Protein AF-A0A2E5U343-F1 (afdb_monomer_lite)

Foldseek 3Di:
DDDDDDDDPPPPVCPDQPKDKDFQKEAFPAWFQKKKKAKPQWFFPDKEDDLLNVLVWDWDDDRVRSIIMTHDDQPPLGIRGHGIIGNIMTTIGGDLVRIAIDPMFTDHNRRDRDADVPQWDTDGSYIYGRRD

Sequence (132 aa):
MKKVLSIILLVFSSFLYSESTVDILYDSDSVIGGFQFTLNGATFVSVQGGDAGTAGFMMQGNAASGLVLGFMNPGLGLSVPAGSGVLTTLTITGDASAASLSNVTISNQTGSATYAAGDITVSGLSITIDAV

Secondary structure (DSSP, 8-state):
------SSSSSSS-----EEEEEEEEEESS-BSEEEEEEESEEEEEEE-HHHHHTT-EEEEETTTTEEEEEPPTTS---BPSEEEEEEEEEEEE-GGG-EEEEEEEE-TTS-----TTTEEEETTEEEE---

Radius of gyration: 19.09 Å; chains: 1; bounding box: 33×22×82 Å

pLDDT: mean 86.38, std 14.16, range [49.19, 98.12]

Structure (mmCIF, N/CA/C/O backbone):
data_AF-A0A2E5U343-F1
#
_entry.id   AF-A0A2E5U343-F1
#
loop_
_atom_site.group_PDB
_atom_site.id
_atom_site.type_symbol
_atom_site.label_atom_id
_atom_site.label_alt_id
_atom_site.label_comp_id
_atom_site.label_asym_id
_atom_site.label_entity_id
_atom_site.label_seq_id
_atom_site.pdbx_PDB_ins_code
_atom_site.Cartn_x
_atom_site.Cartn_y
_atom_site.Cartn_z
_atom_site.occupancy
_atom_site.B_iso_or_equiv
_atom_site.auth_seq_id
_atom_site.auth_comp_id
_atom_site.auth_asym_id
_atom_site.auth_atom_id
_atom_site.pdbx_PDB_model_num
ATOM 1 N N . MET A 1 1 ? -4.399 0.411 62.540 1.00 54.53 1 MET A N 1
ATOM 2 C CA . MET A 1 1 ? -4.311 -0.149 61.173 1.00 54.53 1 MET A CA 1
ATOM 3 C C . MET A 1 1 ? -5.598 0.187 60.426 1.00 54.53 1 MET A C 1
ATOM 5 O O . MET A 1 1 ? -6.643 -0.326 60.795 1.00 54.53 1 MET A O 1
ATOM 9 N N . LYS A 1 2 ? -5.547 1.094 59.443 1.00 51.56 2 LYS A N 1
ATOM 10 C CA . LYS A 1 2 ? -6.642 1.388 58.503 1.00 51.56 2 LYS A CA 1
ATOM 11 C C . LYS A 1 2 ? -6.025 1.385 57.103 1.00 51.56 2 LYS A C 1
ATOM 13 O O . LYS A 1 2 ? -5.384 2.350 56.711 1.00 51.56 2 LYS A O 1
ATOM 18 N N . LYS A 1 3 ? -6.109 0.246 56.414 1.00 60.94 3 LYS A N 1
ATOM 19 C CA . LYS A 1 3 ? -5.767 0.127 54.992 1.00 60.94 3 LYS A CA 1
ATOM 20 C C . LYS A 1 3 ? -6.968 0.631 54.203 1.00 60.94 3 LYS A C 1
ATOM 22 O O . LYS A 1 3 ? -7.994 -0.028 54.278 1.00 60.94 3 LYS A O 1
ATOM 27 N N . VAL A 1 4 ? -6.836 1.705 53.429 1.00 52.34 4 VAL A N 1
ATOM 28 C CA . VAL A 1 4 ? -7.642 1.886 52.210 1.00 52.34 4 VAL A CA 1
ATOM 29 C C . VAL A 1 4 ? -6.776 2.575 51.152 1.00 52.34 4 VAL A C 1
ATOM 31 O O . VAL A 1 4 ? -6.625 3.789 51.128 1.00 52.34 4 VAL A O 1
ATOM 34 N N . LEU A 1 5 ? -6.120 1.735 50.350 1.00 52.56 5 LEU A N 1
ATOM 35 C CA . LEU A 1 5 ? -6.090 1.781 48.886 1.00 52.56 5 LEU A CA 1
ATOM 36 C C . LEU A 1 5 ? -6.177 3.175 48.224 1.00 52.56 5 LEU A C 1
ATOM 38 O O . LEU A 1 5 ? -7.209 3.542 47.676 1.00 52.56 5 LEU A O 1
ATOM 42 N N . SER A 1 6 ? -5.069 3.914 48.205 1.00 56.38 6 SER A N 1
ATOM 43 C CA . SER A 1 6 ? -4.935 5.168 47.447 1.00 56.38 6 SER A CA 1
ATOM 44 C C . SER A 1 6 ? -3.857 5.034 46.369 1.00 56.38 6 SER A C 1
ATOM 46 O O . SER A 1 6 ? -2.882 5.782 46.386 1.00 56.38 6 SER A O 1
ATOM 48 N N . ILE A 1 7 ? -3.964 4.030 45.479 1.00 60.28 7 ILE A N 1
ATOM 49 C CA . ILE A 1 7 ? -2.992 3.901 44.373 1.00 60.28 7 ILE A CA 1
ATOM 50 C C . ILE A 1 7 ? -3.446 3.198 43.076 1.00 60.28 7 ILE A C 1
ATOM 52 O O . ILE A 1 7 ? -2.622 3.015 42.193 1.00 60.28 7 ILE A O 1
ATOM 56 N N . ILE A 1 8 ? -4.719 2.825 42.886 1.00 58.19 8 ILE A N 1
ATOM 57 C CA . ILE A 1 8 ? -5.116 1.968 41.736 1.00 58.19 8 ILE A CA 1
ATOM 58 C C . ILE A 1 8 ? -6.164 2.572 40.780 1.00 58.19 8 ILE A C 1
ATOM 60 O O . ILE A 1 8 ? -6.608 1.921 39.842 1.00 58.19 8 ILE A O 1
ATOM 64 N N . LEU A 1 9 ? -6.492 3.860 40.921 1.00 52.94 9 LEU A N 1
ATOM 65 C CA . LEU A 1 9 ? -7.434 4.554 40.028 1.00 52.94 9 LEU A CA 1
ATOM 66 C C . LEU A 1 9 ? -6.757 5.609 39.131 1.00 52.94 9 LEU A C 1
ATOM 68 O O . LEU A 1 9 ? -7.295 6.690 38.931 1.00 52.94 9 LEU A O 1
ATOM 72 N N . LEU A 1 10 ? -5.564 5.310 38.606 1.00 49.22 10 LEU A N 1
ATOM 73 C CA . LEU A 1 10 ? -4.946 6.090 37.517 1.00 49.22 10 LEU A CA 1
ATOM 74 C C . LEU A 1 10 ? -4.542 5.233 36.301 1.00 49.22 10 LEU A C 1
ATOM 76 O O . LEU A 1 10 ? -3.986 5.751 35.343 1.00 49.22 10 LEU A O 1
ATOM 80 N N . VAL A 1 11 ? -4.853 3.933 36.320 1.00 55.50 11 VAL A N 1
ATOM 81 C CA . VAL A 1 11 ? -4.571 2.980 35.225 1.00 55.50 11 VAL A CA 1
ATOM 82 C C . VAL A 1 11 ? -5.840 2.479 34.524 1.00 55.50 11 VAL A C 1
ATOM 84 O O . VAL A 1 11 ? -5.798 1.521 33.765 1.00 55.50 11 VAL A O 1
ATOM 87 N N . PHE A 1 12 ? -6.983 3.134 34.753 1.00 53.28 12 PHE A N 1
ATOM 88 C CA . PHE A 1 12 ? -8.273 2.741 34.169 1.00 53.28 12 PHE A CA 1
ATOM 89 C C . PHE A 1 12 ? -8.665 3.516 32.895 1.00 53.28 12 PHE A C 1
ATOM 91 O O . PHE A 1 12 ? -9.761 3.296 32.389 1.00 53.28 12 PHE A O 1
ATOM 98 N N . SER A 1 13 ? -7.804 4.392 32.348 1.00 52.62 13 SER A N 1
ATOM 99 C CA . SER A 1 13 ? -8.060 5.029 31.038 1.00 52.62 13 SER A CA 1
ATOM 100 C C . SER A 1 13 ? -7.353 4.358 29.859 1.00 52.62 13 SER A C 1
ATOM 102 O O . SER A 1 13 ? -7.630 4.716 28.719 1.00 52.62 13 SER A O 1
ATOM 104 N N . SER A 1 14 ? -6.489 3.365 30.083 1.00 57.00 14 SER A N 1
ATOM 105 C CA . SER A 1 14 ? -6.035 2.472 29.014 1.00 57.00 14 SER A CA 1
ATOM 106 C C . SER A 1 14 ? -6.979 1.275 28.941 1.00 57.00 14 SER A C 1
ATOM 108 O O . SER A 1 14 ? -6.614 0.148 29.275 1.00 57.00 14 SER A O 1
ATOM 110 N N . PHE A 1 15 ? -8.231 1.536 28.568 1.00 52.03 15 PHE A N 1
ATOM 111 C CA . PHE A 1 15 ? -9.167 0.496 28.157 1.00 52.03 15 PHE A CA 1
ATOM 112 C C . PHE A 1 15 ? -8.623 -0.096 26.849 1.00 52.03 15 PHE A C 1
ATOM 114 O O . PHE A 1 15 ? -8.881 0.430 25.777 1.00 52.03 15 PHE A O 1
ATOM 121 N N . LEU A 1 16 ? -7.742 -1.089 26.989 1.00 49.19 16 LEU A N 1
ATOM 122 C CA . LEU A 1 16 ? -7.380 -2.140 26.036 1.00 49.19 16 LEU A CA 1
ATOM 123 C C . LEU A 1 16 ? -7.634 -1.744 24.570 1.00 49.19 16 LEU A C 1
ATOM 125 O O . LEU A 1 16 ? -8.621 -2.167 23.970 1.00 49.19 16 LEU A O 1
ATOM 129 N N . TYR A 1 17 ? -6.740 -0.944 23.985 1.00 59.97 17 TYR A N 1
ATOM 130 C CA . TYR A 1 17 ? -6.670 -0.850 22.531 1.00 59.97 17 TYR A CA 1
ATOM 131 C C . TYR A 1 17 ? -6.226 -2.227 22.031 1.00 59.97 17 TYR A C 1
ATOM 133 O O . TYR A 1 17 ? -5.071 -2.610 22.195 1.00 59.97 17 TYR A O 1
ATOM 141 N N . SER A 1 18 ? -7.170 -3.018 21.521 1.00 79.25 18 SER A N 1
ATOM 142 C CA . SER A 1 18 ? -6.849 -4.292 20.886 1.00 79.25 18 SER A CA 1
ATOM 143 C C . SER A 1 18 ? -6.199 -3.975 19.548 1.00 79.25 18 SER A C 1
ATOM 145 O O . SER A 1 18 ? -6.887 -3.700 18.566 1.00 79.25 18 SER A O 1
ATOM 147 N N . GLU A 1 19 ? -4.872 -3.948 19.534 1.00 90.06 19 GLU A N 1
ATOM 148 C CA . GLU A 1 19 ? -4.109 -3.867 18.298 1.00 90.06 19 GLU A CA 1
ATOM 149 C C . GLU A 1 19 ? -4.147 -5.219 17.582 1.00 90.06 19 GLU A C 1
ATOM 151 O O . GLU A 1 19 ? -4.099 -6.284 18.202 1.00 90.06 19 GLU A O 1
ATOM 156 N N . SER A 1 20 ? -4.254 -5.176 16.262 1.00 91.94 20 SER A N 1
ATOM 157 C CA . SER A 1 20 ? -4.166 -6.345 15.390 1.00 91.94 20 SER A CA 1
ATOM 158 C C . SER A 1 20 ? -3.330 -5.996 14.169 1.00 91.94 20 SER A C 1
ATOM 160 O O . SER A 1 20 ? -3.137 -4.822 13.861 1.00 91.94 20 SER A O 1
ATOM 162 N N . THR A 1 21 ? -2.794 -6.998 13.486 1.00 94.44 21 THR A N 1
ATOM 163 C CA . THR A 1 21 ? -1.998 -6.794 12.274 1.00 94.44 21 THR A CA 1
ATOM 164 C C . THR A 1 21 ? -2.799 -7.191 11.049 1.00 94.44 21 THR A C 1
ATOM 166 O O . THR A 1 21 ? -3.437 -8.245 11.048 1.00 94.44 21 THR A O 1
ATOM 169 N N . VAL A 1 22 ? -2.729 -6.374 10.005 1.00 96.12 22 VAL A N 1
ATOM 170 C CA . VAL A 1 22 ? -3.298 -6.673 8.691 1.00 96.12 22 VAL A CA 1
ATOM 171 C C . VAL A 1 22 ? -2.234 -6.511 7.618 1.00 96.12 22 VAL A C 1
ATOM 173 O O . VAL A 1 22 ? -1.461 -5.552 7.633 1.00 96.12 22 VAL A O 1
ATOM 176 N N . ASP A 1 23 ? -2.211 -7.450 6.682 1.00 97.69 23 ASP A N 1
ATOM 177 C CA . ASP A 1 23 ? -1.294 -7.419 5.552 1.00 97.69 23 ASP A CA 1
ATOM 178 C C . ASP A 1 23 ? -1.961 -6.743 4.358 1.00 97.69 23 ASP A C 1
ATOM 180 O O . ASP A 1 23 ? -3.106 -7.040 4.009 1.00 97.69 23 ASP A O 1
ATOM 184 N N . ILE A 1 24 ? -1.221 -5.838 3.722 1.00 97.75 24 ILE A N 1
ATOM 185 C CA . ILE A 1 24 ? -1.568 -5.309 2.409 1.00 97.75 24 ILE A CA 1
ATOM 186 C C . ILE A 1 24 ? -0.920 -6.203 1.378 1.00 97.75 24 ILE A C 1
ATOM 188 O O . ILE A 1 24 ? 0.306 -6.313 1.326 1.00 97.75 24 ILE A O 1
ATOM 192 N N . LEU A 1 25 ? -1.748 -6.839 0.565 1.00 98.12 25 LEU A N 1
ATOM 193 C CA . LEU A 1 25 ? -1.295 -7.762 -0.461 1.00 98.12 25 LEU A CA 1
ATOM 194 C C . LEU A 1 25 ? -1.173 -7.038 -1.796 1.00 98.12 25 LEU A C 1
ATOM 196 O O . LEU A 1 25 ? -1.931 -6.106 -2.078 1.00 98.12 25 LEU A O 1
ATOM 200 N N . TYR A 1 26 ? -0.239 -7.493 -2.620 1.00 97.25 26 TYR A N 1
ATOM 201 C CA . TYR A 1 26 ? -0.146 -7.077 -4.011 1.00 97.25 26 TYR A CA 1
ATOM 202 C C . TYR A 1 26 ? -0.053 -8.282 -4.943 1.00 97.25 26 TYR A C 1
ATOM 204 O O . TYR A 1 26 ? 0.446 -9.338 -4.551 1.00 97.25 26 TYR A O 1
ATOM 212 N N . ASP A 1 27 ? -0.525 -8.091 -6.168 1.00 96.50 27 ASP A N 1
ATOM 213 C CA . ASP A 1 27 ? -0.269 -8.934 -7.332 1.00 96.50 27 ASP A CA 1
ATOM 214 C C . ASP A 1 27 ? -0.003 -8.006 -8.520 1.00 96.50 27 ASP A C 1
ATOM 216 O O . ASP A 1 27 ? -0.844 -7.172 -8.848 1.00 96.50 27 ASP A O 1
ATOM 220 N N . SER A 1 28 ? 1.199 -8.056 -9.081 1.00 94.50 28 SER A N 1
ATOM 221 C CA . SER A 1 28 ? 1.689 -7.067 -10.039 1.00 94.50 28 SER A CA 1
ATOM 222 C C . SER A 1 28 ? 2.498 -7.729 -11.140 1.00 94.50 28 SER A C 1
ATOM 224 O O . SER A 1 28 ? 3.447 -8.461 -10.860 1.00 94.50 28 SER A O 1
ATOM 226 N N . ASP A 1 29 ? 2.208 -7.409 -12.396 1.00 92.94 29 ASP A N 1
ATOM 227 C CA . ASP A 1 29 ? 3.061 -7.777 -13.536 1.00 92.94 29 ASP A CA 1
ATOM 228 C C . ASP A 1 29 ? 4.310 -6.884 -13.678 1.00 92.94 29 ASP A C 1
ATOM 230 O O . ASP A 1 29 ? 5.253 -7.205 -14.406 1.00 92.94 29 ASP A O 1
ATOM 234 N N . SER A 1 30 ? 4.330 -5.777 -12.935 1.00 90.06 30 SER A N 1
ATOM 235 C CA . SER A 1 30 ? 5.306 -4.703 -13.047 1.00 90.06 30 SER A CA 1
ATOM 236 C C . SER A 1 30 ? 6.004 -4.428 -11.724 1.00 90.06 30 SER A C 1
ATOM 238 O O . SER A 1 30 ? 5.507 -4.720 -10.635 1.00 90.06 30 SER A O 1
ATOM 240 N N . VAL A 1 31 ? 7.190 -3.833 -11.814 1.00 91.75 31 VAL A N 1
ATOM 241 C CA . VAL A 1 31 ? 7.951 -3.382 -10.644 1.00 91.75 31 VAL A CA 1
ATOM 242 C C . VAL A 1 31 ? 7.273 -2.189 -9.969 1.00 91.75 31 VAL A C 1
ATOM 244 O O . VAL A 1 31 ? 6.893 -1.215 -10.622 1.00 91.75 31 VAL A O 1
ATOM 247 N N . ILE A 1 32 ? 7.205 -2.210 -8.641 1.00 92.81 32 ILE A N 1
ATOM 248 C CA . ILE A 1 32 ? 6.655 -1.108 -7.849 1.00 92.81 32 ILE A CA 1
ATOM 249 C C . ILE A 1 32 ? 7.824 -0.274 -7.316 1.00 92.81 32 ILE A C 1
ATOM 251 O O . ILE A 1 32 ? 8.672 -0.772 -6.577 1.00 92.81 32 ILE A O 1
ATOM 255 N N . GLY A 1 33 ? 7.888 1.004 -7.695 1.00 91.94 33 GLY A N 1
ATOM 256 C CA . GLY A 1 33 ? 8.876 1.964 -7.179 1.00 91.94 33 GLY A CA 1
ATOM 257 C C . GLY A 1 33 ? 8.351 2.852 -6.050 1.00 91.94 33 GLY A C 1
ATOM 258 O O . GLY A 1 33 ? 9.128 3.520 -5.368 1.00 91.94 33 GLY A O 1
ATOM 259 N N . GLY A 1 34 ? 7.040 2.842 -5.830 1.00 93.00 34 GLY A N 1
ATOM 260 C CA . GLY A 1 34 ? 6.381 3.533 -4.735 1.00 93.00 34 GLY A CA 1
ATOM 261 C C . GLY A 1 34 ? 4.881 3.277 -4.745 1.00 93.00 34 GLY A C 1
ATOM 262 O O . GLY A 1 34 ? 4.312 2.850 -5.750 1.00 93.00 34 GLY A O 1
ATOM 263 N N . PHE A 1 35 ? 4.237 3.535 -3.615 1.00 95.06 35 PHE A N 1
ATOM 264 C CA . PHE A 1 35 ? 2.797 3.394 -3.468 1.00 95.06 35 PHE A CA 1
ATOM 265 C C . PHE A 1 35 ? 2.227 4.431 -2.507 1.00 95.06 35 PHE A C 1
ATOM 267 O O . PHE A 1 35 ? 2.903 4.924 -1.605 1.00 95.06 35 PHE A O 1
ATOM 274 N N . GLN A 1 36 ? 0.946 4.711 -2.687 1.00 96.12 36 GLN A N 1
ATOM 275 C CA . GLN A 1 36 ? 0.097 5.455 -1.776 1.00 96.12 36 GLN A CA 1
ATOM 276 C C . GLN A 1 36 ? -1.254 4.754 -1.697 1.00 96.12 36 GLN A C 1
ATOM 278 O O . GLN A 1 36 ? -1.763 4.288 -2.712 1.00 96.12 36 GLN A O 1
ATOM 283 N N . PHE A 1 37 ? -1.854 4.718 -0.514 1.00 97.25 37 PHE A N 1
ATOM 284 C CA . PHE A 1 37 ? -3.244 4.325 -0.324 1.00 97.25 37 PHE A CA 1
ATOM 285 C C . PHE A 1 37 ? -3.842 5.020 0.899 1.00 97.25 37 PHE A C 1
ATOM 287 O O . PHE A 1 37 ? -3.139 5.585 1.734 1.00 97.25 37 PHE A O 1
ATOM 294 N N . THR A 1 38 ? -5.164 4.973 1.009 1.00 97.75 38 THR A N 1
ATOM 295 C CA . THR A 1 38 ? -5.910 5.346 2.211 1.00 97.75 38 THR A CA 1
ATOM 296 C C . THR A 1 38 ? -6.517 4.091 2.829 1.00 97.75 38 THR A C 1
ATOM 298 O O . THR A 1 38 ? -7.270 3.383 2.161 1.00 97.75 38 THR A O 1
ATOM 301 N N . LEU A 1 39 ? -6.196 3.816 4.093 1.00 97.12 39 LEU A N 1
ATOM 302 C CA . LEU A 1 39 ? -6.877 2.815 4.906 1.00 97.12 39 LEU A CA 1
ATOM 303 C C . LEU A 1 39 ? -8.204 3.390 5.410 1.00 97.12 39 LEU A C 1
ATOM 305 O O . LEU A 1 39 ? -8.235 4.451 6.029 1.00 97.12 39 LEU A O 1
ATOM 309 N N . ASN A 1 40 ? -9.290 2.665 5.173 1.00 96.12 40 ASN A N 1
ATOM 310 C CA . ASN A 1 40 ? -10.626 2.983 5.665 1.00 96.12 40 ASN A CA 1
ATOM 311 C C . ASN A 1 40 ? -11.091 1.882 6.620 1.00 96.12 40 ASN A C 1
ATOM 313 O O . ASN A 1 40 ? -10.571 0.771 6.574 1.00 96.12 40 ASN A O 1
ATOM 317 N N . GLY A 1 41 ? -12.072 2.179 7.475 1.00 92.88 41 GLY A N 1
ATOM 318 C CA . GLY A 1 41 ? -12.699 1.193 8.370 1.00 92.88 41 GLY A CA 1
ATOM 319 C C . GLY A 1 41 ? -11.872 0.790 9.598 1.00 92.88 41 GLY A C 1
ATOM 320 O O . GLY A 1 41 ? -12.427 0.229 10.539 1.00 92.88 41 GLY A O 1
ATOM 321 N N . ALA A 1 42 ? -10.587 1.145 9.638 1.00 93.06 42 ALA A N 1
ATOM 322 C CA . ALA A 1 42 ? -9.701 0.972 10.784 1.00 93.06 42 ALA A CA 1
ATOM 323 C C . ALA A 1 42 ? -8.677 2.115 10.864 1.00 93.06 42 ALA A C 1
ATOM 325 O O . ALA A 1 42 ? -8.435 2.818 9.882 1.00 93.06 42 ALA A O 1
ATOM 326 N N . THR A 1 43 ? -8.048 2.271 12.029 1.00 94.25 43 THR A N 1
ATOM 327 C CA . THR A 1 43 ? -6.984 3.260 12.249 1.00 94.25 43 THR A CA 1
ATOM 32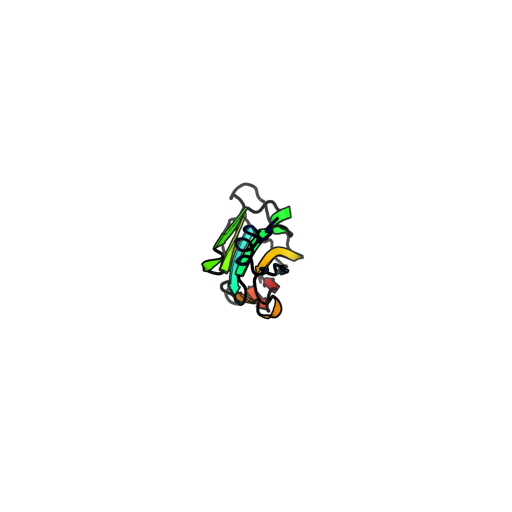8 C C . THR A 1 43 ? -5.665 2.534 12.435 1.00 94.25 43 THR A C 1
ATOM 330 O O . THR A 1 43 ? -5.532 1.738 13.365 1.00 94.25 43 THR A O 1
ATOM 333 N N . PHE A 1 44 ? -4.674 2.809 11.590 1.00 94.31 44 PHE A N 1
ATOM 334 C CA . PHE A 1 44 ? -3.345 2.230 11.767 1.00 94.31 44 PHE A CA 1
ATOM 335 C C . PHE A 1 44 ? -2.529 2.962 12.841 1.00 94.31 44 PHE A C 1
ATOM 337 O O . PHE A 1 44 ? -2.666 4.167 13.045 1.00 94.31 44 PHE A O 1
ATOM 344 N N . VAL A 1 45 ? -1.661 2.210 13.507 1.00 94.12 45 VAL A N 1
ATOM 345 C CA . VAL A 1 45 ? -0.698 2.656 14.522 1.00 94.12 45 VAL A CA 1
ATOM 346 C C . VAL A 1 45 ? 0.704 2.701 13.927 1.00 94.12 45 VAL A C 1
ATOM 348 O O . VAL A 1 45 ? 1.451 3.651 14.153 1.00 94.12 45 VAL A O 1
ATOM 351 N N . SER A 1 46 ? 1.055 1.696 13.125 1.00 93.50 46 SER A N 1
ATOM 352 C CA . SER A 1 46 ? 2.338 1.618 12.435 1.00 93.50 46 SER A CA 1
ATOM 353 C C . SER A 1 46 ? 2.195 0.940 11.077 1.00 93.50 46 SER A C 1
ATOM 355 O O . SER A 1 46 ? 1.234 0.211 10.828 1.00 93.50 46 SER A O 1
ATOM 357 N N . VAL A 1 47 ? 3.165 1.204 10.200 1.00 94.94 47 VAL A N 1
ATOM 358 C CA . VAL A 1 47 ? 3.273 0.595 8.873 1.00 94.94 47 VAL A CA 1
ATOM 359 C C . VAL A 1 47 ? 4.716 0.155 8.670 1.00 94.94 47 VAL A C 1
ATOM 361 O O . VAL A 1 47 ? 5.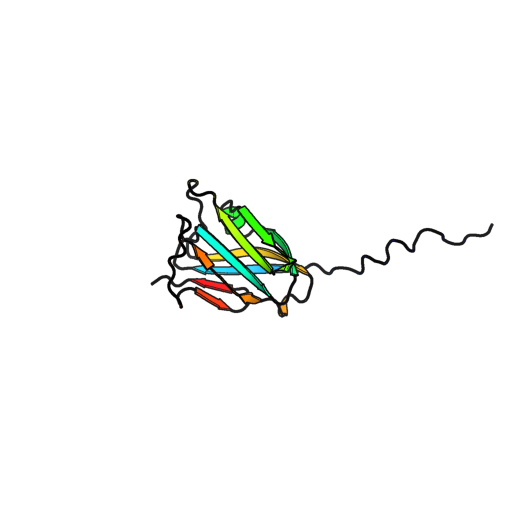626 0.983 8.746 1.00 94.94 47 VAL A O 1
ATOM 364 N N . GLN A 1 48 ? 4.942 -1.140 8.470 1.00 93.25 48 GLN A N 1
ATOM 365 C CA . GLN A 1 48 ? 6.285 -1.711 8.389 1.00 93.25 48 GLN A CA 1
ATOM 366 C C . GLN A 1 48 ? 6.288 -3.091 7.722 1.00 93.25 48 GLN A C 1
ATOM 368 O O . GLN A 1 48 ? 5.260 -3.749 7.607 1.00 93.25 48 GLN A O 1
ATOM 373 N N . GLY A 1 49 ? 7.474 -3.559 7.333 1.00 93.56 49 GLY A N 1
ATOM 374 C CA . GLY A 1 49 ? 7.657 -4.912 6.804 1.00 93.56 49 GLY A CA 1
ATOM 375 C C . GLY A 1 49 ? 7.126 -5.095 5.382 1.00 93.56 49 GLY A C 1
ATOM 376 O O . GLY A 1 49 ? 6.991 -4.127 4.628 1.00 93.56 49 GLY A O 1
ATOM 377 N N . GLY A 1 50 ? 6.875 -6.354 5.025 1.00 95.56 50 GLY A N 1
ATOM 378 C CA . GLY A 1 50 ? 6.576 -6.776 3.659 1.00 95.56 50 GLY A CA 1
ATOM 379 C C . GLY A 1 50 ? 7.758 -6.614 2.701 1.00 95.56 50 GLY A C 1
ATOM 380 O O . GLY A 1 50 ? 8.900 -6.342 3.100 1.00 95.56 50 GLY A O 1
ATOM 381 N N . ASP A 1 51 ? 7.464 -6.753 1.418 1.00 96.50 51 ASP A N 1
ATOM 382 C CA . ASP A 1 51 ? 8.431 -6.593 0.341 1.00 96.50 51 ASP A CA 1
ATOM 383 C C . ASP A 1 51 ? 8.897 -5.142 0.225 1.00 96.50 51 ASP A C 1
ATOM 385 O O . ASP A 1 51 ? 10.070 -4.909 -0.053 1.00 96.50 51 ASP A O 1
ATOM 389 N N . ALA A 1 52 ? 8.045 -4.158 0.542 1.00 95.00 52 ALA A N 1
ATOM 390 C CA . ALA A 1 52 ? 8.453 -2.754 0.601 1.00 95.00 52 ALA A CA 1
ATOM 391 C C . ALA A 1 52 ? 9.499 -2.513 1.700 1.00 95.00 52 ALA A C 1
ATOM 393 O O . ALA A 1 52 ? 10.515 -1.856 1.467 1.00 95.00 52 ALA A O 1
ATOM 394 N N . GLY A 1 53 ? 9.285 -3.082 2.891 1.00 93.69 53 GLY A N 1
ATOM 395 C CA . GLY A 1 53 ? 10.256 -3.024 3.982 1.00 93.69 53 GLY A CA 1
ATOM 396 C C . GLY A 1 53 ? 11.579 -3.703 3.617 1.00 93.69 53 GLY A C 1
ATOM 397 O O . GLY A 1 53 ? 12.644 -3.137 3.852 1.00 93.69 53 GLY A O 1
ATOM 398 N N . THR A 1 54 ? 11.514 -4.877 2.984 1.00 94.12 54 THR A N 1
ATOM 399 C CA . THR A 1 54 ? 12.697 -5.628 2.521 1.00 94.12 54 THR A CA 1
ATOM 400 C C . THR A 1 54 ? 1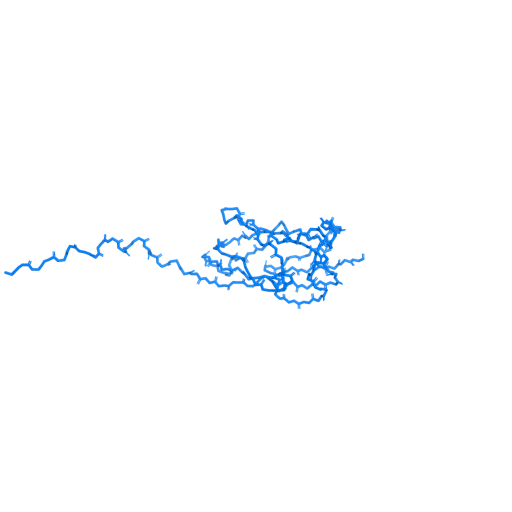3.451 -4.890 1.414 1.00 94.12 54 THR A C 1
ATOM 402 O O . THR A 1 54 ? 14.681 -4.863 1.416 1.00 94.12 54 THR A O 1
ATOM 405 N N . ALA A 1 55 ? 12.727 -4.230 0.509 1.00 92.50 55 ALA A N 1
ATOM 406 C CA . ALA A 1 55 ? 13.287 -3.387 -0.541 1.00 92.50 55 ALA A CA 1
ATOM 407 C C . ALA A 1 55 ? 13.849 -2.054 -0.012 1.00 92.50 55 ALA A C 1
ATOM 409 O O . ALA A 1 55 ? 14.420 -1.294 -0.788 1.00 92.50 55 ALA A O 1
ATOM 410 N N . GLY A 1 56 ? 13.714 -1.754 1.286 1.00 91.31 56 GLY A N 1
ATOM 411 C CA . GLY A 1 56 ? 14.273 -0.551 1.905 1.00 91.31 56 GLY A CA 1
ATOM 412 C C . GLY A 1 56 ? 13.446 0.714 1.675 1.00 91.31 56 GLY A C 1
ATOM 413 O O . GLY A 1 56 ? 14.002 1.813 1.647 1.00 91.31 56 GLY A O 1
ATOM 414 N N . PHE A 1 57 ? 12.131 0.583 1.487 1.00 93.69 57 PHE A N 1
ATOM 415 C CA . PHE A 1 57 ? 11.253 1.735 1.301 1.00 93.69 57 PHE A CA 1
ATOM 416 C C . PHE A 1 57 ? 11.143 2.549 2.591 1.00 93.69 57 PHE A C 1
ATOM 418 O O . PHE A 1 57 ? 11.054 2.018 3.700 1.00 93.69 57 PHE A O 1
ATOM 425 N N . MET A 1 58 ? 11.086 3.868 2.431 1.00 92.06 58 MET A N 1
ATOM 426 C CA . MET A 1 58 ? 10.690 4.785 3.484 1.00 92.06 58 MET A CA 1
ATOM 427 C C . MET A 1 58 ? 9.166 4.813 3.559 1.00 92.06 58 MET A C 1
ATOM 429 O O . MET A 1 58 ? 8.483 5.257 2.636 1.00 92.06 58 MET A O 1
ATOM 433 N N . MET A 1 59 ? 8.644 4.337 4.683 1.00 93.12 59 MET A N 1
ATOM 434 C CA . MET A 1 59 ? 7.216 4.298 4.973 1.00 93.12 59 MET A CA 1
ATOM 435 C C . MET A 1 59 ? 6.828 5.557 5.747 1.00 93.12 59 MET A C 1
ATOM 437 O O . MET A 1 59 ? 7.477 5.910 6.735 1.00 93.12 59 MET A O 1
ATOM 441 N N . GLN A 1 60 ? 5.786 6.249 5.303 1.00 93.00 60 GLN A N 1
ATOM 442 C CA . GLN A 1 60 ? 5.192 7.391 5.991 1.00 93.00 60 GLN A CA 1
ATOM 443 C C . GLN A 1 60 ? 3.676 7.218 6.027 1.00 93.00 60 GLN A C 1
ATOM 445 O O . GLN A 1 60 ? 3.077 6.596 5.151 1.00 93.00 60 GLN A O 1
ATOM 450 N N . GLY A 1 61 ? 3.035 7.791 7.037 1.00 93.25 61 GLY A N 1
ATOM 451 C CA . GLY A 1 61 ? 1.587 7.751 7.119 1.00 93.25 61 GLY A CA 1
ATOM 452 C C . GLY A 1 61 ? 1.016 8.797 8.059 1.00 93.25 61 GLY A C 1
ATOM 453 O O . GLY A 1 61 ? 1.685 9.277 8.971 1.00 93.25 61 GLY A O 1
ATOM 454 N N . ASN A 1 62 ? -0.247 9.133 7.826 1.00 95.44 62 ASN A N 1
ATOM 455 C CA . ASN A 1 62 ? -1.078 9.927 8.709 1.00 95.44 62 ASN A CA 1
ATOM 456 C C . ASN A 1 62 ? -2.277 9.082 9.161 1.00 95.44 62 ASN A C 1
ATOM 458 O O . ASN A 1 62 ? -3.237 8.899 8.413 1.00 95.44 62 ASN A O 1
ATOM 462 N N . ALA A 1 63 ? -2.216 8.588 10.399 1.00 93.00 63 ALA A N 1
ATOM 463 C CA . ALA A 1 63 ? -3.255 7.742 10.983 1.00 93.00 63 ALA A CA 1
ATOM 464 C C . ALA A 1 63 ? -4.628 8.429 11.041 1.00 93.00 63 ALA A C 1
ATOM 466 O O . ALA A 1 63 ? -5.646 7.769 10.863 1.00 93.00 63 ALA A O 1
ATOM 467 N N . ALA A 1 64 ? -4.672 9.754 11.232 1.00 91.94 64 ALA A N 1
ATOM 468 C CA . ALA A 1 64 ? -5.929 10.496 11.323 1.00 91.94 64 ALA A CA 1
ATOM 469 C C . ALA A 1 64 ? -6.678 10.559 9.984 1.00 91.94 64 ALA A C 1
ATOM 471 O O . ALA A 1 64 ? -7.904 10.620 9.974 1.00 91.94 64 ALA A O 1
ATOM 472 N N . SER A 1 65 ? -5.953 10.547 8.863 1.00 94.75 65 SER A N 1
ATOM 473 C CA . SER A 1 65 ? -6.543 10.530 7.521 1.00 94.75 65 SER A CA 1
ATOM 474 C C . SER A 1 65 ? -6.526 9.148 6.864 1.00 94.75 65 SER A C 1
ATOM 476 O O . SER A 1 65 ? -6.957 9.033 5.723 1.00 94.75 65 SER A O 1
ATOM 478 N N . GLY A 1 66 ? -5.965 8.128 7.520 1.00 94.94 66 GLY A N 1
ATOM 479 C CA . GLY A 1 66 ? -5.739 6.804 6.933 1.00 94.94 66 GLY A CA 1
ATOM 480 C C . GLY A 1 66 ? -4.688 6.772 5.815 1.00 94.94 66 GLY A C 1
ATOM 481 O O . GLY A 1 66 ? -4.482 5.724 5.212 1.00 94.94 66 GLY A O 1
ATOM 482 N N . LEU A 1 67 ? -4.007 7.886 5.525 1.00 97.25 67 LEU A N 1
ATOM 483 C CA . LEU A 1 67 ? -3.064 7.982 4.408 1.00 97.25 67 LEU A CA 1
ATOM 484 C C . LEU A 1 67 ? -1.783 7.218 4.737 1.00 97.25 67 LEU A C 1
ATOM 486 O O . LEU A 1 67 ? -1.160 7.480 5.763 1.00 97.25 67 LEU A O 1
ATOM 490 N N . VAL 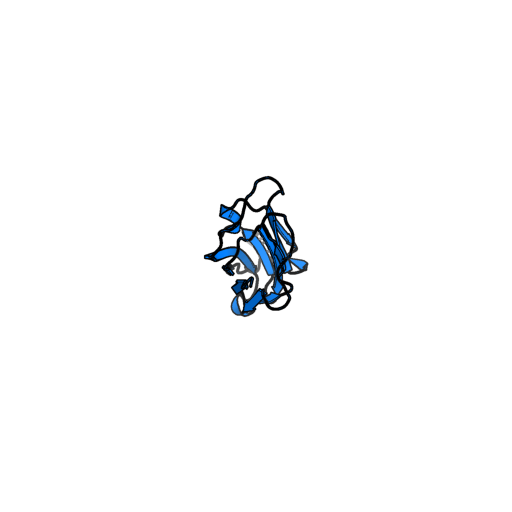A 1 68 ? -1.353 6.351 3.830 1.00 97.12 68 VAL A N 1
ATOM 491 C CA . VAL A 1 68 ? -0.080 5.634 3.891 1.00 97.12 68 VAL A CA 1
ATOM 492 C C . VAL A 1 68 ? 0.622 5.783 2.554 1.00 97.12 68 VAL A C 1
ATOM 494 O O . VAL A 1 68 ? 0.001 5.661 1.501 1.00 97.12 68 VAL A O 1
ATOM 497 N N . LEU A 1 69 ? 1.923 6.037 2.601 1.00 95.06 69 LEU A N 1
ATOM 498 C CA . LEU A 1 69 ? 2.785 6.080 1.433 1.00 95.06 69 LEU A CA 1
ATOM 499 C C . LEU A 1 69 ? 4.103 5.357 1.720 1.00 95.06 69 LEU A C 1
ATOM 501 O O . LEU A 1 69 ? 4.692 5.497 2.791 1.00 95.06 69 LEU A O 1
ATOM 505 N N . GLY A 1 70 ? 4.566 4.593 0.741 1.00 94.19 70 GLY A N 1
ATOM 506 C CA . GLY A 1 70 ? 5.878 3.967 0.731 1.00 94.19 70 GLY A CA 1
ATOM 507 C C . GLY A 1 70 ? 6.633 4.445 -0.494 1.00 94.19 70 GLY A C 1
ATOM 508 O O . GLY A 1 70 ? 6.155 4.292 -1.617 1.00 94.19 70 GLY A O 1
ATOM 509 N N . PHE A 1 71 ? 7.801 5.040 -0.293 1.00 91.06 71 PHE A N 1
ATOM 510 C CA . PHE A 1 71 ? 8.634 5.533 -1.384 1.00 91.06 71 PHE A CA 1
ATOM 511 C C . PHE A 1 71 ? 10.094 5.202 -1.129 1.00 91.06 71 PHE A C 1
ATOM 513 O O . PHE A 1 71 ? 10.545 5.109 0.010 1.00 91.06 71 PHE A O 1
ATOM 520 N N . MET A 1 72 ? 10.858 5.060 -2.200 1.00 85.25 72 MET A N 1
ATOM 521 C CA . MET A 1 72 ? 12.311 4.995 -2.120 1.00 85.25 72 MET A CA 1
ATOM 522 C C . MET A 1 72 ? 12.938 6.350 -2.446 1.00 85.25 72 MET A C 1
ATOM 524 O O . MET A 1 72 ? 12.327 7.196 -3.104 1.00 85.25 72 MET A O 1
ATOM 528 N N . ASN A 1 73 ? 14.182 6.558 -2.009 1.00 78.62 73 ASN A N 1
ATOM 529 C CA . ASN A 1 73 ? 14.939 7.726 -2.436 1.00 78.62 73 ASN A CA 1
ATOM 530 C C . ASN A 1 73 ? 15.288 7.579 -3.932 1.00 78.62 73 ASN A C 1
ATOM 532 O O . ASN A 1 73 ? 16.018 6.641 -4.283 1.00 78.62 73 ASN A O 1
ATOM 536 N N . PRO A 1 74 ? 14.813 8.482 -4.811 1.00 65.00 74 PRO A N 1
ATOM 537 C CA . PRO A 1 74 ? 15.092 8.395 -6.239 1.00 65.00 74 PRO A CA 1
ATOM 538 C C . PRO A 1 74 ? 16.609 8.424 -6.460 1.00 65.00 74 PRO A C 1
ATOM 540 O O . PRO A 1 74 ? 17.293 9.362 -6.054 1.00 65.00 74 PRO A O 1
ATOM 543 N N . GLY A 1 75 ? 17.145 7.345 -7.037 1.00 67.12 75 GLY A N 1
ATOM 544 C CA . GLY A 1 75 ? 18.584 7.158 -7.266 1.00 67.12 75 GLY A CA 1
ATOM 545 C C . GLY A 1 75 ? 19.207 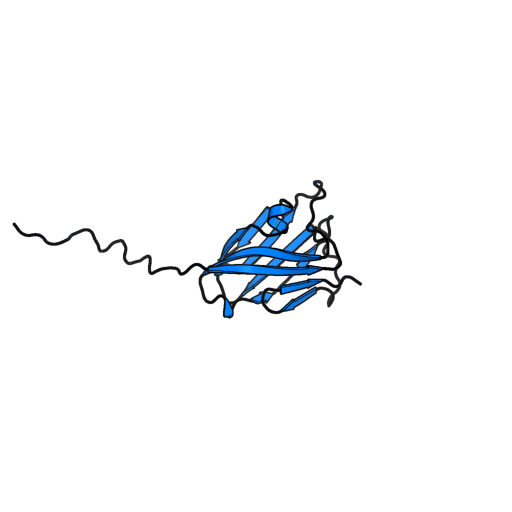5.925 -6.604 1.00 67.12 75 GLY A C 1
ATOM 546 O O . GLY A 1 75 ? 20.321 5.568 -6.970 1.00 67.12 75 GLY A O 1
ATOM 547 N N . LEU A 1 76 ? 18.507 5.237 -5.692 1.00 76.50 76 LEU A N 1
ATOM 548 C CA . LEU A 1 76 ? 18.978 3.948 -5.156 1.00 76.50 76 LEU A CA 1
ATOM 549 C C . LEU A 1 76 ? 18.581 2.742 -6.026 1.00 76.50 76 LEU A C 1
ATOM 551 O O . LEU A 1 76 ? 19.103 1.651 -5.819 1.00 76.50 76 LEU A O 1
ATOM 555 N N . GLY A 1 77 ? 17.671 2.925 -6.992 1.00 73.62 77 GLY A N 1
ATOM 556 C CA . GLY A 1 77 ? 17.201 1.848 -7.876 1.00 73.62 77 GLY A CA 1
ATOM 557 C C . GLY A 1 77 ? 16.456 0.726 -7.143 1.00 73.62 77 GLY A C 1
ATOM 558 O O . GLY A 1 77 ? 16.356 -0.386 -7.655 1.00 73.62 77 GLY A O 1
ATOM 559 N N . LEU A 1 78 ? 15.968 0.999 -5.932 1.00 84.56 78 LEU A N 1
ATOM 560 C CA . LEU A 1 78 ? 15.241 0.034 -5.116 1.00 84.56 78 LEU A CA 1
ATOM 561 C C . LEU A 1 78 ? 13.810 -0.098 -5.632 1.00 84.56 78 LEU A C 1
ATOM 563 O O . LEU A 1 78 ? 13.169 0.884 -5.994 1.00 84.56 78 LEU A O 1
ATOM 567 N N . SER A 1 79 ? 13.296 -1.318 -5.677 1.00 89.56 79 SER A N 1
ATOM 568 C CA . SER A 1 79 ? 11.916 -1.574 -6.080 1.00 89.56 79 SER A CA 1
ATOM 569 C C . SER A 1 79 ? 11.426 -2.873 -5.478 1.00 89.56 79 SER A C 1
ATOM 571 O O . SER A 1 79 ? 12.226 -3.757 -5.164 1.00 89.56 79 SER A O 1
ATOM 573 N N . VAL A 1 80 ? 10.112 -2.977 -5.326 1.00 93.06 80 VAL A N 1
ATOM 574 C CA . VAL A 1 80 ? 9.471 -4.268 -5.104 1.00 93.06 80 VAL A CA 1
ATOM 575 C C . VAL A 1 80 ? 9.366 -4.951 -6.476 1.00 93.06 80 VAL A C 1
ATOM 577 O O . VAL A 1 80 ? 8.852 -4.328 -7.415 1.00 93.06 80 VAL A O 1
ATOM 580 N N . PRO A 1 81 ? 9.909 -6.171 -6.639 1.00 92.31 81 PRO A N 1
ATOM 581 C CA . PRO A 1 81 ? 9.828 -6.910 -7.894 1.00 92.31 81 PRO A CA 1
ATOM 582 C C . PRO A 1 81 ? 8.382 -7.153 -8.339 1.00 92.31 81 PRO A C 1
ATOM 584 O O . PRO A 1 81 ? 7.468 -7.173 -7.519 1.00 92.31 81 PRO A O 1
ATOM 587 N N . ALA A 1 82 ? 8.193 -7.392 -9.638 1.00 93.25 82 ALA A N 1
ATOM 588 C CA . ALA A 1 82 ? 6.940 -7.948 -10.136 1.00 93.25 82 ALA A CA 1
ATOM 589 C C . ALA A 1 82 ? 6.677 -9.326 -9.505 1.00 93.25 82 ALA A C 1
ATOM 591 O O . ALA A 1 82 ? 7.612 -10.087 -9.229 1.00 93.25 82 ALA A O 1
ATOM 592 N N . GLY A 1 83 ? 5.406 -9.647 -9.307 1.00 95.38 83 GLY A N 1
ATOM 593 C CA . GLY A 1 83 ? 4.930 -10.848 -8.643 1.00 95.38 83 GLY A CA 1
ATOM 594 C C . GLY A 1 83 ? 3.830 -10.535 -7.637 1.00 95.38 83 GLY A C 1
ATOM 595 O O . GLY A 1 83 ? 3.211 -9.473 -7.667 1.00 95.38 83 GLY A O 1
ATOM 596 N N . SER A 1 84 ? 3.611 -11.479 -6.727 1.00 96.81 84 SER A N 1
ATOM 597 C CA . SER A 1 84 ? 2.587 -11.391 -5.692 1.00 96.81 84 SER A CA 1
ATOM 598 C C . SER A 1 84 ? 3.188 -11.587 -4.306 1.00 96.81 84 SER A C 1
ATOM 600 O O . SER A 1 84 ? 4.032 -12.470 -4.125 1.00 96.81 84 SER A O 1
ATOM 602 N N . GLY A 1 85 ? 2.697 -10.855 -3.310 1.00 97.06 85 GLY A N 1
ATOM 603 C CA . GLY A 1 85 ? 3.196 -10.977 -1.944 1.00 97.06 85 GLY A CA 1
ATOM 604 C C . GLY A 1 85 ? 2.546 -10.018 -0.956 1.00 97.06 85 GLY A C 1
ATOM 605 O O . GLY A 1 85 ? 1.500 -9.424 -1.219 1.00 97.06 85 GLY A O 1
ATOM 606 N N . VAL A 1 86 ? 3.189 -9.866 0.203 1.00 98.06 86 VAL A N 1
ATOM 607 C CA . VAL A 1 86 ? 2.826 -8.849 1.196 1.00 98.06 86 VAL A CA 1
ATOM 608 C C . VAL A 1 86 ? 3.594 -7.582 0.856 1.00 98.06 86 VAL A C 1
ATOM 610 O O . VAL A 1 86 ? 4.808 -7.530 1.022 1.00 98.06 86 VAL A O 1
ATOM 613 N N . LEU A 1 87 ? 2.897 -6.542 0.408 1.00 97.12 87 LEU A N 1
ATOM 614 C CA . LEU A 1 87 ? 3.510 -5.251 0.113 1.00 97.12 87 LEU A CA 1
ATOM 615 C C . LEU A 1 87 ? 4.026 -4.613 1.405 1.00 97.12 87 LEU A C 1
ATOM 617 O O . LEU A 1 87 ? 5.180 -4.197 1.485 1.00 97.12 87 LEU A O 1
ATOM 621 N N . THR A 1 88 ? 3.167 -4.558 2.424 1.00 97.38 88 THR A N 1
ATOM 622 C CA . THR A 1 88 ? 3.490 -4.053 3.761 1.00 97.38 88 THR A CA 1
ATOM 623 C C . THR A 1 88 ? 2.483 -4.558 4.794 1.00 97.38 88 THR A C 1
ATOM 625 O O . THR A 1 88 ? 1.384 -4.973 4.430 1.00 97.38 88 THR A O 1
ATOM 628 N N . THR A 1 89 ? 2.825 -4.476 6.077 1.00 96.81 89 THR A N 1
ATOM 629 C CA . THR A 1 89 ? 1.943 -4.845 7.188 1.00 96.81 89 THR A CA 1
ATOM 630 C C . THR A 1 89 ? 1.601 -3.600 8.005 1.00 96.81 89 THR A C 1
ATOM 632 O O . THR A 1 89 ? 2.483 -2.812 8.364 1.00 96.81 89 THR A O 1
ATOM 635 N N . LEU A 1 90 ? 0.318 -3.421 8.325 1.00 96.25 90 LEU A N 1
ATOM 636 C CA . LEU A 1 90 ? -0.136 -2.400 9.268 1.00 96.25 90 LEU A CA 1
ATOM 637 C C . LEU A 1 90 ? -0.465 -3.034 10.608 1.00 96.25 90 LEU A C 1
ATOM 639 O O . LEU A 1 90 ? -1.205 -4.015 10.670 1.00 96.25 90 LEU A O 1
ATOM 643 N N . THR A 1 91 ? -0.014 -2.403 11.684 1.00 95.44 91 THR A N 1
ATOM 644 C CA . THR A 1 91 ? -0.659 -2.575 12.987 1.00 95.44 91 THR A CA 1
ATOM 645 C C . THR A 1 91 ? -1.837 -1.618 13.037 1.00 95.44 91 THR A C 1
ATOM 647 O O . THR A 1 91 ? -1.663 -0.427 12.792 1.00 95.44 91 THR A O 1
ATOM 650 N N . ILE A 1 92 ? -3.031 -2.113 13.340 1.00 94.88 92 ILE A N 1
ATOM 651 C CA . ILE A 1 92 ? -4.275 -1.347 13.361 1.00 94.88 92 ILE A CA 1
ATOM 652 C C . ILE A 1 92 ? -5.010 -1.479 14.687 1.00 94.88 92 ILE A C 1
ATOM 654 O O . ILE A 1 92 ? -4.838 -2.431 15.444 1.00 94.88 92 ILE A O 1
ATOM 658 N N . THR A 1 93 ? -5.895 -0.520 14.914 1.00 93.06 93 THR A N 1
ATOM 659 C CA . THR A 1 93 ? -6.900 -0.500 15.968 1.00 93.06 93 THR A CA 1
ATOM 660 C C . THR A 1 93 ? -8.282 -0.394 15.327 1.00 93.06 93 THR A C 1
ATOM 662 O O . THR A 1 93 ? -8.458 0.307 14.326 1.00 93.06 93 THR A O 1
ATOM 665 N N . GLY A 1 94 ? -9.260 -1.104 15.892 1.00 87.50 94 GLY A N 1
ATOM 666 C CA . GLY A 1 94 ? -10.607 -1.224 15.327 1.00 87.50 94 GLY A CA 1
ATOM 667 C C . GLY A 1 94 ? -10.882 -2.610 14.740 1.00 87.50 94 GLY A C 1
ATOM 668 O O . GLY A 1 94 ? -10.223 -3.583 15.103 1.00 87.50 94 GLY A O 1
ATOM 669 N N . ASP A 1 95 ? -11.884 -2.704 13.865 1.00 88.00 95 ASP A N 1
ATOM 670 C CA . ASP A 1 95 ? -12.288 -3.962 13.229 1.00 88.00 95 ASP A CA 1
ATOM 671 C C . ASP A 1 95 ? -11.501 -4.195 11.933 1.00 88.00 95 ASP A C 1
ATOM 673 O O . ASP A 1 95 ? -11.734 -3.536 10.919 1.00 88.00 95 ASP A O 1
ATOM 677 N N . ALA A 1 96 ? -10.588 -5.167 11.957 1.00 88.88 96 ALA A N 1
ATOM 678 C CA . ALA A 1 96 ? -9.815 -5.581 10.787 1.00 88.88 96 ALA A CA 1
ATOM 679 C C . ALA A 1 96 ? -10.699 -6.032 9.611 1.00 88.88 96 ALA A C 1
ATOM 681 O O . ALA A 1 96 ? -10.318 -5.865 8.456 1.00 88.88 96 ALA A O 1
ATOM 682 N N . SER A 1 97 ? -11.890 -6.566 9.886 1.00 89.88 97 SER A N 1
ATOM 683 C CA . SER A 1 97 ? -12.821 -7.063 8.864 1.00 89.88 97 SER A CA 1
ATOM 684 C C . SER A 1 97 ? -13.494 -5.930 8.090 1.00 89.88 97 SER A C 1
ATOM 686 O O . SER A 1 97 ? -13.954 -6.135 6.969 1.00 89.88 97 SER A O 1
ATOM 688 N N . ALA A 1 98 ? -13.558 -4.736 8.685 1.00 91.56 98 ALA A N 1
ATOM 689 C CA . ALA A 1 98 ? -14.074 -3.530 8.050 1.00 91.56 98 ALA A CA 1
ATOM 690 C C . ALA A 1 98 ? -12.994 -2.776 7.253 1.00 91.56 98 ALA A C 1
ATOM 692 O O . ALA A 1 98 ? -13.308 -1.784 6.593 1.00 91.56 98 ALA A O 1
ATOM 693 N N . ALA A 1 99 ? -11.731 -3.214 7.325 1.00 94.56 99 ALA A N 1
ATOM 694 C CA . ALA A 1 99 ? -10.613 -2.521 6.712 1.00 94.56 99 ALA A CA 1
ATOM 695 C C . ALA A 1 99 ? -10.629 -2.648 5.181 1.00 94.56 99 ALA A C 1
ATOM 697 O O . ALA A 1 99 ? -10.709 -3.745 4.625 1.00 94.56 99 ALA A O 1
ATOM 698 N N . SER A 1 100 ? -10.509 -1.518 4.486 1.00 96.81 100 SER A N 1
ATOM 699 C CA . SER A 1 100 ? -10.444 -1.489 3.023 1.00 96.81 100 SER A CA 1
ATOM 700 C C . SER A 1 100 ? -9.563 -0.359 2.509 1.00 96.81 100 SER A C 1
ATOM 702 O O . SER A 1 100 ? -9.434 0.693 3.140 1.00 96.81 100 SER A O 1
ATOM 704 N N . LEU A 1 101 ? -8.999 -0.545 1.321 1.00 97.50 101 LEU A N 1
ATOM 705 C CA . LEU A 1 101 ? -8.144 0.445 0.677 1.00 97.50 101 LEU A CA 1
ATOM 706 C C . LEU A 1 101 ? -8.928 1.327 -0.298 1.00 97.50 101 LEU A C 1
ATOM 708 O O . LEU A 1 101 ? -9.844 0.878 -0.984 1.00 97.50 101 LEU A O 1
ATOM 712 N N . SER A 1 102 ? -8.547 2.598 -0.371 1.00 96.31 102 SER A N 1
ATOM 713 C CA . SER A 1 102 ? -9.017 3.552 -1.378 1.00 96.31 102 SER A CA 1
ATOM 714 C C . SER A 1 102 ? -7.890 4.504 -1.781 1.00 96.31 102 SER A C 1
ATOM 716 O O . SER A 1 102 ? -6.818 4.492 -1.175 1.00 96.31 102 SER A O 1
ATOM 718 N N . ASN A 1 103 ? -8.117 5.322 -2.817 1.00 94.31 103 ASN A N 1
ATOM 719 C CA . ASN A 1 103 ? -7.140 6.296 -3.326 1.00 94.31 103 ASN A CA 1
ATOM 720 C C . ASN A 1 103 ? -5.753 5.678 -3.580 1.00 94.31 103 ASN A C 1
ATOM 722 O O . ASN A 1 103 ? -4.726 6.277 -3.251 1.00 94.31 103 ASN A O 1
ATOM 726 N N . VAL A 1 104 ? -5.737 4.451 -4.109 1.00 94.62 104 VAL A N 1
ATOM 727 C CA . VAL A 1 104 ? -4.497 3.731 -4.390 1.00 94.62 104 VAL A CA 1
ATOM 728 C C . VAL A 1 104 ? -3.797 4.387 -5.575 1.00 94.62 104 VAL A C 1
ATOM 730 O O . VAL A 1 104 ? -4.407 4.673 -6.601 1.00 94.62 104 VAL A O 1
ATOM 733 N N . THR A 1 105 ? -2.508 4.660 -5.428 1.00 93.62 105 THR A N 1
ATOM 734 C CA . THR A 1 105 ? -1.635 5.159 -6.490 1.00 93.62 105 THR A CA 1
ATOM 735 C C . THR A 1 105 ? -0.332 4.393 -6.417 1.00 93.62 105 THR A C 1
ATOM 737 O O . THR A 1 105 ? 0.264 4.301 -5.349 1.00 93.62 105 THR A O 1
ATOM 740 N N . ILE A 1 106 ? 0.117 3.862 -7.546 1.00 92.44 106 ILE A N 1
ATOM 741 C CA . ILE A 1 106 ? 1.368 3.114 -7.656 1.00 92.44 106 ILE A CA 1
ATOM 742 C C . ILE A 1 106 ? 2.279 3.866 -8.621 1.00 92.44 106 ILE A C 1
ATOM 744 O O . ILE A 1 106 ? 1.816 4.422 -9.618 1.00 92.44 106 ILE A O 1
ATOM 748 N N . SER A 1 107 ? 3.573 3.908 -8.324 1.00 91.19 107 SER A N 1
ATOM 749 C CA . SER A 1 107 ? 4.584 4.493 -9.198 1.00 91.19 107 SER A CA 1
ATOM 750 C C . SER A 1 107 ? 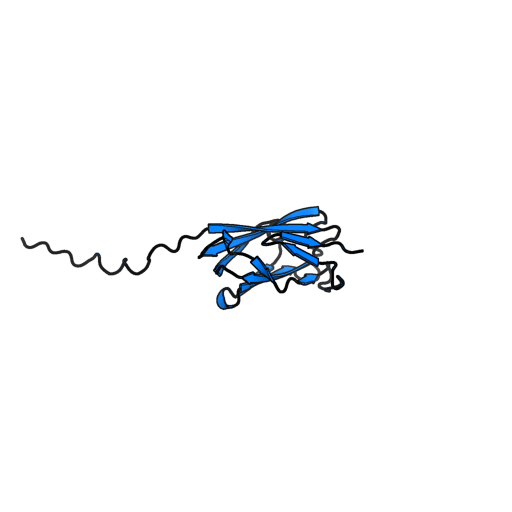5.610 3.459 -9.644 1.00 91.19 107 SER A C 1
ATOM 752 O O . SER A 1 107 ? 5.830 2.435 -8.995 1.00 91.19 107 SER A O 1
ATOM 754 N N . ASN A 1 108 ? 6.248 3.734 -10.778 1.00 87.81 108 ASN A N 1
ATOM 755 C CA . ASN A 1 108 ? 7.399 2.980 -11.259 1.00 87.81 108 ASN A CA 1
ATOM 756 C C . ASN A 1 108 ? 8.685 3.376 -10.499 1.00 87.81 108 ASN A C 1
ATOM 758 O O . ASN A 1 108 ? 8.687 4.273 -9.653 1.00 87.81 108 ASN A O 1
ATOM 762 N N . GLN A 1 109 ? 9.818 2.758 -10.846 1.00 85.12 109 GLN A N 1
ATOM 763 C CA . GLN A 1 109 ? 11.123 3.022 -10.215 1.00 85.12 109 GLN A CA 1
ATOM 764 C C . GLN A 1 109 ? 11.636 4.466 -10.376 1.00 85.12 109 GLN A C 1
ATOM 766 O O . GLN A 1 109 ? 12.581 4.867 -9.705 1.00 85.12 109 GLN A O 1
ATOM 771 N N . THR A 1 110 ? 11.051 5.277 -11.257 1.00 83.19 110 THR A N 1
ATOM 772 C CA . THR A 1 110 ? 11.415 6.696 -11.385 1.00 83.19 110 THR A CA 1
ATOM 773 C C . THR A 1 110 ? 10.479 7.609 -10.589 1.00 83.19 110 THR A C 1
ATOM 775 O O . THR A 1 110 ? 10.574 8.826 -10.708 1.00 83.19 110 THR A O 1
ATOM 778 N N . GLY A 1 111 ? 9.554 7.044 -9.803 1.00 81.38 111 GLY A N 1
ATOM 779 C CA . GLY A 1 111 ? 8.551 7.788 -9.039 1.00 81.38 111 GLY A CA 1
ATOM 780 C C . GLY A 1 111 ? 7.389 8.313 -9.886 1.00 81.38 111 GLY A C 1
ATOM 781 O O . GLY A 1 111 ? 6.619 9.144 -9.413 1.00 81.38 111 GLY A O 1
ATOM 782 N N . SER A 1 112 ? 7.240 7.843 -11.128 1.00 83.81 112 SER A N 1
ATOM 783 C CA . SER A 1 112 ? 6.160 8.262 -12.020 1.00 83.81 112 SER A CA 1
ATOM 784 C C . SER A 1 112 ? 4.973 7.304 -11.911 1.00 83.81 112 SER A C 1
ATOM 786 O O . SER A 1 112 ? 5.119 6.097 -12.124 1.00 83.81 112 SER A O 1
ATOM 788 N N . ALA A 1 113 ? 3.799 7.838 -11.573 1.00 82.38 113 ALA A N 1
ATOM 789 C CA . ALA A 1 113 ? 2.541 7.100 -11.632 1.00 82.38 113 ALA A CA 1
ATOM 790 C C . ALA A 1 113 ? 2.096 7.015 -13.098 1.00 82.38 113 ALA A C 1
ATOM 792 O O . ALA A 1 113 ? 1.604 7.992 -13.657 1.00 82.38 113 ALA A O 1
ATOM 793 N N . THR A 1 114 ? 2.366 5.874 -13.733 1.00 73.19 114 THR A N 1
ATOM 794 C CA . THR A 1 114 ? 2.205 5.675 -15.188 1.00 73.19 114 THR A CA 1
ATOM 795 C C . THR A 1 114 ? 1.085 4.709 -15.558 1.00 73.19 114 THR A C 1
ATOM 797 O O . THR A 1 114 ? 0.739 4.628 -16.730 1.00 73.19 114 THR A O 1
ATOM 800 N N . TYR A 1 115 ? 0.495 4.033 -14.573 1.00 80.50 115 TYR A N 1
ATOM 801 C CA . TYR A 1 115 ? -0.613 3.104 -14.773 1.00 80.50 115 TYR A CA 1
ATOM 802 C C . TYR A 1 115 ? -1.881 3.860 -15.184 1.00 80.50 115 TYR A C 1
ATOM 804 O O . TYR A 1 115 ? -2.221 4.895 -14.597 1.00 80.50 115 TYR A O 1
ATOM 812 N N . ALA A 1 116 ? -2.566 3.363 -16.210 1.00 76.81 116 ALA A N 1
ATOM 813 C CA . ALA A 1 116 ? -3.809 3.932 -16.694 1.00 76.81 116 ALA A CA 1
ATOM 814 C C . ALA A 1 116 ? -4.962 3.672 -15.711 1.00 76.81 116 ALA A C 1
ATOM 816 O O . ALA A 1 116 ? -4.897 2.850 -14.794 1.00 76.81 116 ALA A O 1
ATOM 817 N N . ALA A 1 117 ? -6.060 4.407 -15.894 1.00 69.81 117 ALA A N 1
ATOM 818 C CA . ALA A 1 117 ? -7.275 4.164 -15.128 1.00 69.81 117 ALA A CA 1
ATOM 819 C C . ALA A 1 117 ? -7.854 2.788 -15.500 1.00 69.81 117 ALA A C 1
ATOM 821 O O . ALA A 1 117 ? -8.319 2.604 -16.622 1.00 69.81 117 ALA A O 1
ATOM 822 N N . GLY A 1 118 ? -7.856 1.857 -14.545 1.00 79.62 118 GLY A N 1
ATOM 823 C CA . GLY A 1 118 ? -8.309 0.474 -14.737 1.00 79.62 118 GLY A CA 1
ATOM 824 C C . GLY A 1 118 ? -7.214 -0.567 -14.501 1.00 79.62 118 GLY A C 1
ATOM 825 O O . GLY A 1 118 ? -7.541 -1.666 -14.071 1.00 79.62 118 GLY A O 1
ATOM 826 N N . ASP A 1 119 ? -5.947 -0.186 -14.671 1.00 88.75 119 ASP A N 1
ATOM 827 C CA . ASP A 1 119 ? -4.783 -1.068 -14.480 1.00 88.75 119 ASP A CA 1
ATOM 828 C C . ASP A 1 119 ? -4.574 -1.416 -13.002 1.00 88.75 119 ASP A C 1
ATOM 830 O O . ASP A 1 119 ? -4.050 -2.469 -12.656 1.00 88.75 119 ASP A O 1
ATOM 834 N N . ILE A 1 120 ? -5.000 -0.520 -12.106 1.00 92.38 120 ILE A N 1
ATOM 835 C CA . ILE A 1 120 ? -4.973 -0.739 -10.662 1.00 92.38 120 ILE A CA 1
ATOM 836 C C . ILE A 1 120 ? -6.383 -1.092 -10.203 1.00 92.38 120 ILE A C 1
ATOM 838 O O . ILE A 1 120 ? -7.289 -0.253 -10.229 1.00 92.38 120 ILE A O 1
ATOM 842 N N . THR A 1 121 ? -6.553 -2.314 -9.711 1.00 93.75 121 THR A N 1
ATOM 843 C CA . THR A 1 121 ? -7.788 -2.760 -9.064 1.00 93.75 121 THR A CA 1
ATOM 844 C C . THR A 1 121 ? -7.544 -3.050 -7.589 1.00 93.75 121 THR A C 1
ATOM 846 O O . THR A 1 121 ? -6.451 -3.424 -7.168 1.00 93.75 121 THR A O 1
ATOM 849 N N . VAL A 1 122 ? -8.563 -2.804 -6.767 1.00 95.00 122 VAL A N 1
ATOM 850 C CA . VAL A 1 122 ? -8.470 -2.918 -5.309 1.00 95.00 122 VAL A CA 1
ATOM 851 C C . VAL A 1 122 ? -9.631 -3.760 -4.809 1.00 95.00 122 VAL A C 1
ATOM 853 O O . VAL A 1 122 ? -10.790 -3.447 -5.078 1.00 95.00 122 VAL A O 1
ATOM 856 N N . SER A 1 123 ? -9.318 -4.807 -4.049 1.00 95.00 123 SER A N 1
ATOM 857 C CA . SER A 1 123 ? -10.300 -5.683 -3.412 1.00 95.00 123 SER A CA 1
ATOM 858 C C . SER A 1 123 ? -9.954 -5.857 -1.935 1.00 95.00 123 SER A C 1
ATOM 860 O O . SER A 1 123 ? -9.053 -6.614 -1.571 1.00 95.00 123 SER A O 1
ATOM 862 N N . GLY A 1 124 ? -10.656 -5.122 -1.067 1.00 95.19 124 GLY A N 1
ATOM 863 C CA . GLY A 1 124 ? -10.372 -5.099 0.370 1.00 95.19 124 GLY A CA 1
ATOM 864 C C . GLY A 1 124 ? -8.978 -4.538 0.656 1.00 95.19 124 GLY A C 1
ATOM 865 O O . GLY A 1 124 ? -8.755 -3.340 0.483 1.00 95.19 124 GLY A O 1
ATOM 866 N N . LEU A 1 125 ? -8.061 -5.411 1.086 1.00 96.56 125 LEU A N 1
ATOM 867 C CA . LEU A 1 125 ? -6.653 -5.103 1.382 1.00 96.56 125 LEU A CA 1
ATOM 868 C C . LEU A 1 125 ? -5.672 -5.606 0.310 1.00 96.56 125 LEU A C 1
ATOM 870 O O . LEU A 1 125 ? -4.462 -5.576 0.518 1.00 96.56 125 LEU A O 1
ATOM 874 N N . SER A 1 126 ? -6.181 -6.094 -0.822 1.00 96.62 126 SER A N 1
ATOM 875 C CA . SER A 1 126 ? -5.368 -6.562 -1.949 1.00 96.62 126 SER A CA 1
ATOM 876 C C . SER A 1 126 ? -5.385 -5.552 -3.093 1.00 96.62 126 SER A C 1
ATOM 878 O O . SER A 1 126 ? -6.451 -5.050 -3.461 1.00 96.62 126 SER A O 1
ATOM 880 N N . ILE A 1 127 ? -4.206 -5.271 -3.645 1.00 96.44 127 ILE A N 1
ATOM 881 C CA . ILE A 1 127 ? -3.989 -4.399 -4.802 1.00 96.44 127 ILE A CA 1
ATOM 882 C C . ILE A 1 127 ? -3.532 -5.273 -5.972 1.00 96.44 127 ILE A C 1
ATOM 884 O O . ILE A 1 127 ? -2.534 -5.976 -5.854 1.00 96.44 127 ILE A O 1
ATOM 888 N N . THR A 1 128 ? -4.219 -5.204 -7.105 1.00 95.44 128 THR A N 1
ATOM 889 C CA . THR A 1 128 ? -3.785 -5.862 -8.342 1.00 95.44 128 THR A CA 1
ATOM 890 C C . THR A 1 128 ? -3.384 -4.805 -9.360 1.00 95.44 128 THR A C 1
ATOM 892 O O . THR A 1 128 ? -4.106 -3.821 -9.533 1.00 95.44 128 THR A O 1
ATOM 895 N N . ILE A 1 129 ? -2.229 -4.997 -9.993 1.00 93.56 129 ILE A N 1
ATOM 896 C CA . ILE A 1 129 ? -1.641 -4.105 -10.992 1.00 93.56 129 ILE A CA 1
ATOM 897 C C . ILE A 1 129 ? -1.430 -4.919 -12.273 1.00 93.56 129 ILE A C 1
ATOM 899 O O . ILE A 1 129 ? -0.612 -5.837 -12.294 1.00 93.56 129 ILE A O 1
ATOM 903 N N . ASP A 1 130 ? -2.187 -4.579 -13.309 1.00 88.94 130 ASP A N 1
ATOM 904 C CA . ASP A 1 130 ? -2.119 -5.164 -14.652 1.00 88.94 130 ASP A CA 1
ATOM 905 C C . ASP A 1 130 ? -1.741 -4.043 -15.624 1.00 88.94 130 ASP A C 1
ATOM 907 O O . ASP A 1 130 ? -2.588 -3.271 -16.079 1.00 88.94 130 ASP A O 1
ATOM 911 N N . ALA A 1 131 ? -0.439 -3.856 -15.819 1.00 70.38 131 ALA A N 1
ATOM 912 C CA . ALA A 1 131 ? 0.112 -2.810 -16.660 1.00 70.38 131 ALA A CA 1
ATOM 913 C C . ALA A 1 131 ? 0.267 -3.348 -18.085 1.00 70.38 131 ALA A C 1
ATOM 915 O O . ALA A 1 131 ? 1.269 -3.975 -18.432 1.00 70.38 131 ALA A O 1
ATOM 916 N N . VAL A 1 132 ? -0.750 -3.088 -18.906 1.00 59.81 132 VAL A N 1
ATOM 917 C CA . VAL A 1 132 ? -0.815 -3.516 -20.314 1.00 59.81 132 VAL A CA 1
ATOM 918 C C . VAL A 1 132 ? 0.277 -2.878 -21.177 1.00 59.81 132 VAL A C 1
ATOM 920 O O . VAL A 1 132 ? 0.475 -1.643 -21.092 1.00 59.81 132 VAL A O 1
#